Protein AF-A0A370R5U9-F1 (afdb_monomer_lite)

Secondary structure (DSSP, 8-state):
-------HHHHHHHHHHHHHHHHHHHHHHHHHHHHHHHHHHHHHHHS-GGG---PPP-

Foldseek 3Di:
DDDPPPDPVVVVVVVCVVCVVVVVVVVVVVVVVVVVVVCQVVCQVPDDPVPRDDDDDD

Organism: NCBI:txid1487935

Sequence (58 aa):
MKELHISYTNQVRTAIGRNIPWIGYGMAALTVLSI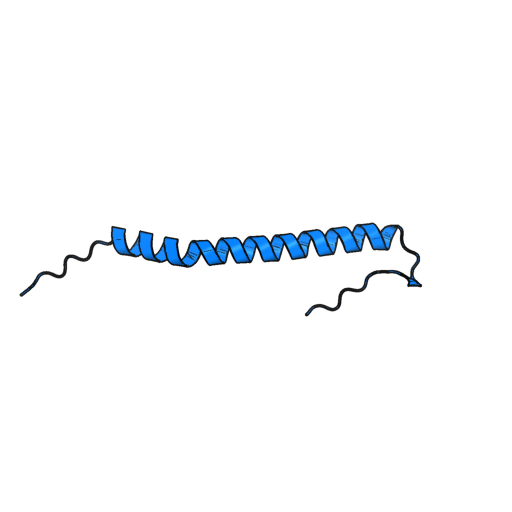SRDVKFTYNHIAKPEHRIAWTYF

Radius of gyration: 22.79 Å; chains: 1; bounding box: 50×18×60 Å

pLDDT: mean 77.81, std 15.04, range [37.5, 93.44]

InterPro domains:
  IPR058522 Protein of unknown function DUF8209 [PF26636] (2-53)

Structure (mmCIF, N/CA/C/O backbone):
data_AF-A0A370R5U9-F1
#
_entry.id   AF-A0A370R5U9-F1
#
loop_
_atom_site.group_PDB
_atom_site.id
_atom_site.type_symbol
_atom_site.label_atom_id
_atom_site.label_alt_id
_atom_site.label_comp_id
_atom_site.label_asym_id
_atom_site.label_entity_id
_atom_site.label_seq_id
_atom_site.pdbx_PDB_ins_code
_atom_site.Cartn_x
_atom_site.Cartn_y
_atom_site.Cartn_z
_atom_site.occupancy
_atom_site.B_iso_or_equiv
_atom_site.auth_seq_id
_atom_site.auth_comp_id
_atom_site.auth_asym_id
_atom_site.auth_atom_id
_atom_site.pdbx_PDB_model_num
ATOM 1 N N . MET A 1 1 ? 34.737 -9.728 -40.490 1.00 37.50 1 MET A N 1
ATOM 2 C CA . MET A 1 1 ? 34.244 -9.768 -39.097 1.00 37.50 1 MET A CA 1
AT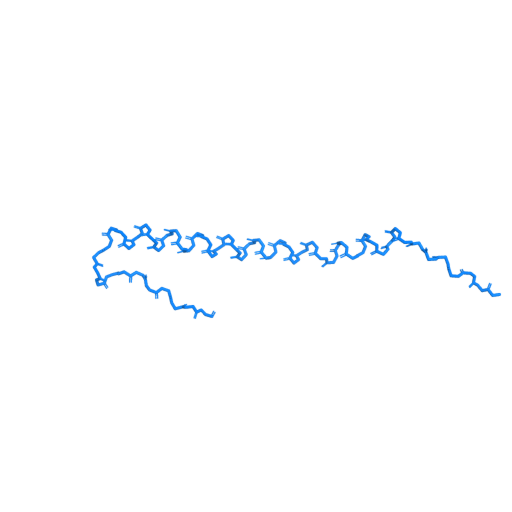OM 3 C C . MET A 1 1 ? 33.174 -8.693 -38.980 1.00 37.50 1 MET A C 1
ATOM 5 O O . MET A 1 1 ? 33.466 -7.563 -39.336 1.00 37.50 1 MET A O 1
ATOM 9 N N . LYS A 1 2 ? 31.922 -9.037 -38.647 1.00 44.19 2 LYS A N 1
ATOM 10 C CA . LYS A 1 2 ? 30.849 -8.037 -38.502 1.00 44.19 2 LYS A CA 1
ATOM 11 C C . LYS A 1 2 ? 31.037 -7.340 -37.158 1.00 44.19 2 LYS A C 1
ATOM 13 O O . LYS A 1 2 ? 30.927 -7.994 -36.126 1.00 44.19 2 LYS A O 1
ATOM 18 N N . GLU A 1 3 ? 31.353 -6.051 -37.189 1.00 57.00 3 GLU A N 1
ATOM 19 C CA . GLU A 1 3 ? 31.427 -5.221 -35.991 1.00 57.00 3 GLU A CA 1
ATOM 20 C C . GLU A 1 3 ? 30.058 -5.189 -35.308 1.00 57.00 3 GLU A C 1
ATOM 22 O O . GLU A 1 3 ? 29.050 -4.775 -35.886 1.00 57.00 3 GLU A O 1
ATOM 27 N N . LEU A 1 4 ? 30.012 -5.689 -34.074 1.00 60.41 4 LEU A N 1
ATOM 28 C CA . LEU A 1 4 ? 28.835 -5.617 -33.226 1.00 60.41 4 LEU A CA 1
ATOM 29 C C . LEU A 1 4 ? 28.722 -4.166 -32.739 1.00 60.41 4 LEU A C 1
ATOM 31 O O . LEU A 1 4 ? 29.406 -3.759 -31.802 1.00 60.41 4 LEU A O 1
ATOM 35 N N . HIS A 1 5 ? 27.891 -3.363 -33.399 1.00 59.00 5 HIS A N 1
ATOM 36 C CA . HIS A 1 5 ? 27.638 -1.980 -32.998 1.00 59.00 5 HIS A CA 1
ATOM 37 C C . HIS A 1 5 ? 26.782 -1.982 -31.716 1.00 59.00 5 HIS A C 1
ATOM 39 O O . HIS A 1 5 ? 25.550 -1.976 -31.760 1.00 59.00 5 HIS A O 1
ATOM 45 N N . ILE A 1 6 ? 27.430 -2.061 -30.550 1.00 60.28 6 ILE A N 1
ATOM 46 C CA . ILE A 1 6 ? 26.765 -2.020 -29.241 1.00 60.28 6 ILE A CA 1
ATOM 47 C C . ILE A 1 6 ? 26.346 -0.573 -28.964 1.00 60.28 6 ILE A C 1
ATOM 49 O O . ILE A 1 6 ? 27.109 0.244 -28.454 1.00 60.28 6 ILE A O 1
ATOM 53 N N . SER A 1 7 ? 25.107 -0.245 -29.325 1.00 58.72 7 SER A N 1
ATOM 54 C CA . SER A 1 7 ? 24.481 1.030 -28.979 1.00 58.72 7 SER A CA 1
ATOM 55 C C . SER A 1 7 ? 23.998 0.993 -27.523 1.00 58.72 7 SER A C 1
ATOM 57 O O . SER A 1 7 ? 22.928 0.460 -27.219 1.00 58.72 7 SER A O 1
ATOM 59 N N . TYR A 1 8 ? 24.788 1.559 -26.607 1.00 57.53 8 TYR A N 1
ATOM 60 C CA . TYR A 1 8 ? 24.470 1.655 -25.172 1.00 57.53 8 TYR A CA 1
ATOM 61 C C . TYR A 1 8 ? 23.130 2.366 -24.889 1.00 57.53 8 TYR A C 1
ATOM 63 O O . TYR A 1 8 ? 22.406 1.995 -23.963 1.00 57.53 8 TYR A O 1
ATOM 71 N N . THR A 1 9 ? 22.736 3.325 -25.733 1.00 58.62 9 THR A N 1
ATOM 72 C CA . THR A 1 9 ? 21.461 4.058 -25.619 1.00 58.62 9 THR A CA 1
ATOM 73 C C . THR A 1 9 ? 20.236 3.145 -25.738 1.00 58.62 9 THR A C 1
ATOM 75 O O . THR A 1 9 ? 19.243 3.346 -25.034 1.00 58.62 9 THR A O 1
ATOM 78 N N . ASN A 1 10 ? 20.301 2.098 -26.569 1.00 61.19 10 ASN A N 1
ATOM 79 C CA . ASN A 1 10 ? 19.196 1.147 -26.718 1.00 61.19 10 ASN A CA 1
ATOM 80 C C . ASN A 1 10 ? 19.021 0.262 -25.478 1.00 61.19 10 ASN A C 1
ATOM 82 O O . ASN A 1 10 ? 17.893 -0.094 -25.131 1.00 61.19 10 ASN A O 1
ATOM 86 N N . GLN A 1 11 ? 20.107 -0.064 -24.775 1.00 66.38 11 GLN A N 1
ATOM 87 C CA . GLN A 1 11 ? 20.047 -0.926 -23.593 1.00 66.38 11 GLN A CA 1
ATOM 88 C C . GLN A 1 11 ? 19.455 -0.203 -22.383 1.00 66.38 11 GLN A C 1
ATOM 90 O O . GLN A 1 11 ? 18.580 -0.754 -21.718 1.00 66.38 11 GLN A O 1
ATOM 95 N N . VAL A 1 12 ? 19.848 1.051 -22.139 1.00 68.44 12 VAL A N 1
ATOM 96 C CA . VAL A 1 12 ? 19.319 1.850 -21.020 1.00 68.44 12 VAL A CA 1
ATOM 97 C C . VAL A 1 12 ? 17.820 2.099 -21.184 1.00 68.44 12 VAL A C 1
ATOM 99 O O . VAL A 1 12 ? 17.049 1.883 -20.252 1.00 68.44 12 VAL A O 1
ATOM 102 N N . ARG A 1 13 ? 17.373 2.47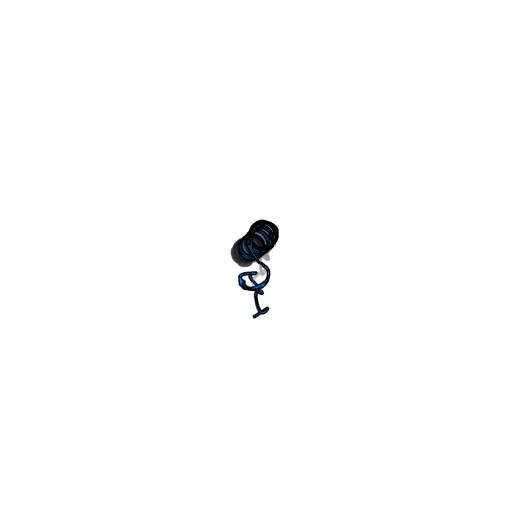5 -22.389 1.00 66.62 13 ARG A N 1
ATOM 103 C CA . ARG A 1 13 ? 15.949 2.714 -22.669 1.00 66.62 13 ARG A CA 1
ATOM 104 C C . ARG A 1 13 ? 15.109 1.442 -22.528 1.00 66.62 13 ARG A C 1
ATOM 106 O O . ARG A 1 13 ? 13.998 1.498 -22.007 1.00 66.62 13 ARG A O 1
ATOM 113 N N . THR A 1 14 ? 15.660 0.298 -22.931 1.00 74.19 14 THR A N 1
ATOM 114 C CA . THR A 1 14 ? 15.023 -1.017 -22.763 1.00 74.19 14 THR A CA 1
ATOM 115 C C . THR A 1 14 ? 14.953 -1.431 -21.292 1.00 74.19 14 THR A C 1
ATOM 117 O O . THR A 1 14 ? 13.913 -1.901 -20.835 1.00 74.19 14 THR A O 1
ATOM 120 N N . ALA A 1 15 ? 16.023 -1.214 -20.524 1.00 72.62 15 ALA A N 1
ATOM 121 C CA . ALA A 1 15 ? 16.060 -1.513 -19.094 1.00 72.62 15 ALA A CA 1
ATOM 122 C C . ALA A 1 15 ? 15.069 -0.643 -18.306 1.00 72.62 15 ALA A C 1
ATOM 124 O O . ALA A 1 15 ? 14.298 -1.152 -17.496 1.00 72.62 15 ALA A O 1
ATOM 125 N N . ILE A 1 16 ? 15.030 0.660 -18.591 1.00 69.69 16 ILE A N 1
ATOM 126 C CA . ILE A 1 16 ? 14.095 1.601 -17.967 1.00 69.69 16 ILE A CA 1
ATOM 127 C C . ILE A 1 16 ? 12.649 1.255 -18.346 1.00 69.69 16 ILE A C 1
ATOM 129 O O . ILE A 1 16 ? 11.810 1.104 -17.461 1.00 69.69 16 ILE A O 1
ATOM 133 N N . GLY A 1 17 ? 12.359 1.048 -19.636 1.00 70.69 17 GLY A N 1
ATOM 134 C CA . GLY A 1 17 ? 11.017 0.689 -20.108 1.00 70.69 17 GLY A CA 1
ATOM 135 C C . GLY A 1 17 ? 10.473 -0.603 -19.490 1.00 70.69 17 GLY A C 1
ATOM 136 O O . GLY A 1 17 ? 9.272 -0.714 -19.262 1.00 70.69 17 GLY A O 1
ATOM 137 N N . ARG A 1 18 ? 11.348 -1.557 -19.150 1.00 72.38 18 ARG A N 1
ATOM 138 C CA . ARG A 1 18 ? 10.972 -2.814 -18.490 1.00 72.38 18 ARG A CA 1
ATOM 139 C C . ARG A 1 18 ? 10.743 -2.671 -16.983 1.00 72.38 18 ARG A C 1
ATOM 141 O O . ARG A 1 18 ? 9.967 -3.444 -16.430 1.00 72.38 18 ARG A O 1
ATOM 148 N N . ASN A 1 19 ? 11.380 -1.692 -16.337 1.00 75.00 19 ASN A N 1
ATOM 149 C CA . ASN A 1 19 ? 11.326 -1.483 -14.887 1.00 75.00 19 ASN A CA 1
ATOM 150 C C . ASN A 1 19 ? 10.255 -0.472 -14.439 1.00 75.00 19 ASN A C 1
ATOM 152 O O . ASN A 1 19 ? 9.711 -0.616 -13.347 1.00 75.00 19 ASN A O 1
ATOM 156 N N . ILE A 1 20 ? 9.901 0.508 -15.279 1.00 74.75 20 ILE A N 1
ATOM 157 C CA . ILE A 1 20 ? 8.852 1.509 -14.993 1.00 74.75 20 ILE A CA 1
ATOM 158 C C . ILE A 1 20 ? 7.516 0.883 -14.546 1.00 74.75 20 ILE A C 1
ATOM 160 O O . ILE A 1 20 ? 6.957 1.368 -13.559 1.00 74.75 20 ILE A O 1
ATOM 164 N N . PRO A 1 21 ? 7.000 -0.189 -15.185 1.00 76.12 21 PRO A N 1
ATOM 165 C CA . PRO A 1 21 ? 5.751 -0.810 -14.748 1.00 76.12 21 PRO A CA 1
ATOM 166 C C . PRO A 1 21 ? 5.805 -1.288 -13.293 1.00 76.12 21 PRO A C 1
ATOM 168 O O . PRO A 1 21 ? 4.864 -1.072 -12.534 1.00 76.12 21 PRO A O 1
ATOM 171 N N . TRP A 1 22 ? 6.934 -1.860 -12.868 1.00 81.25 22 TRP A N 1
ATOM 172 C CA . TRP A 1 22 ? 7.123 -2.353 -11.502 1.00 81.25 22 TRP A CA 1
ATOM 173 C C . TRP A 1 22 ? 7.162 -1.229 -10.470 1.00 81.25 22 TRP A C 1
ATOM 175 O O . TRP A 1 22 ? 6.651 -1.404 -9.368 1.00 81.25 22 TRP A O 1
ATOM 185 N N . ILE A 1 23 ? 7.698 -0.061 -10.833 1.00 83.69 23 ILE A N 1
ATOM 186 C CA . ILE A 1 23 ? 7.652 1.132 -9.977 1.00 83.69 23 ILE A CA 1
ATOM 187 C C . ILE A 1 23 ? 6.200 1.577 -9.783 1.00 83.69 23 ILE A C 1
ATOM 189 O O . ILE A 1 23 ? 5.791 1.844 -8.657 1.00 83.69 23 ILE A O 1
ATOM 193 N N . GLY A 1 24 ? 5.402 1.600 -10.856 1.00 83.06 24 GLY A N 1
ATOM 194 C CA . GLY A 1 24 ? 3.977 1.932 -10.784 1.00 83.06 24 GLY A CA 1
ATOM 195 C C . GLY A 1 24 ? 3.196 0.981 -9.873 1.00 83.06 24 GLY A C 1
ATOM 196 O O . GLY A 1 24 ? 2.473 1.433 -8.986 1.00 83.06 24 GLY A O 1
ATOM 197 N N . TYR A 1 25 ? 3.397 -0.331 -10.029 1.00 86.31 25 TYR A N 1
ATOM 198 C CA . TYR A 1 25 ? 2.776 -1.336 -9.159 1.00 86.31 25 TYR A CA 1
ATOM 199 C C . TYR A 1 25 ? 3.250 -1.231 -7.706 1.00 86.31 25 TYR A C 1
ATOM 201 O O . TYR A 1 25 ? 2.431 -1.318 -6.792 1.00 86.31 25 TYR A O 1
ATOM 209 N N . GLY A 1 26 ? 4.546 -0.997 -7.482 1.00 90.56 26 GLY A N 1
ATOM 210 C CA . GLY A 1 26 ? 5.105 -0.795 -6.146 1.00 90.56 26 GLY A CA 1
ATOM 211 C C . GLY A 1 26 ? 4.496 0.422 -5.453 1.0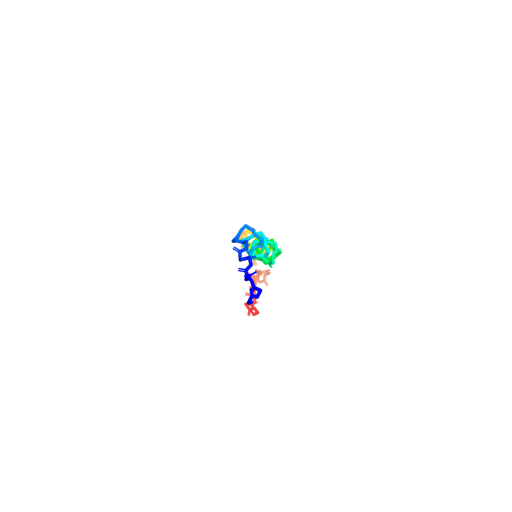0 90.56 26 GLY A C 1
ATOM 212 O O . GLY A 1 26 ? 4.035 0.319 -4.320 1.00 90.56 26 GLY A O 1
ATOM 213 N N . MET A 1 27 ? 4.413 1.554 -6.153 1.00 88.62 27 MET A N 1
ATOM 214 C CA . MET A 1 27 ? 3.777 2.766 -5.635 1.00 88.62 27 MET A CA 1
ATOM 215 C C . MET A 1 27 ? 2.294 2.544 -5.335 1.00 88.62 27 MET A C 1
ATOM 217 O O . MET A 1 27 ? 1.848 2.900 -4.251 1.00 88.62 27 MET A O 1
ATOM 221 N N . ALA A 1 28 ? 1.548 1.892 -6.231 1.00 91.12 28 ALA A N 1
ATOM 222 C CA . ALA A 1 28 ? 0.142 1.568 -5.996 1.00 91.12 28 ALA A CA 1
ATOM 223 C C . ALA A 1 28 ? -0.048 0.686 -4.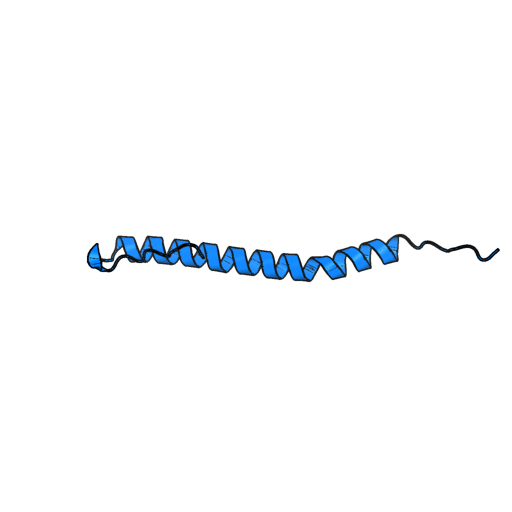750 1.00 91.12 28 ALA A C 1
ATOM 225 O O . ALA A 1 28 ? -0.904 0.977 -3.915 1.00 91.12 28 ALA A O 1
ATOM 226 N N . ALA A 1 29 ? 0.782 -0.346 -4.579 1.00 90.25 29 ALA A N 1
ATOM 227 C CA . ALA A 1 29 ? 0.748 -1.200 -3.395 1.00 90.25 29 ALA A CA 1
ATOM 228 C C . ALA A 1 29 ? 1.034 -0.403 -2.112 1.00 90.25 29 ALA A C 1
ATOM 230 O O . ALA A 1 29 ? 0.302 -0.527 -1.129 1.00 90.25 29 ALA A O 1
ATOM 231 N N . LEU A 1 30 ? 2.050 0.465 -2.127 1.00 92.44 30 LEU A N 1
ATOM 232 C CA . LEU A 1 30 ? 2.371 1.339 -0.996 1.00 92.44 30 LEU A CA 1
ATOM 233 C C . LEU A 1 30 ? 1.228 2.308 -0.674 1.00 92.44 30 LEU A C 1
ATOM 235 O O . LEU A 1 30 ? 0.921 2.505 0.501 1.00 92.44 30 LEU A O 1
ATOM 239 N N . THR A 1 31 ? 0.571 2.872 -1.688 1.00 93.44 31 THR A N 1
ATOM 240 C CA . THR A 1 31 ? -0.592 3.750 -1.515 1.00 93.44 31 THR A CA 1
ATOM 241 C C . THR A 1 31 ? -1.772 3.012 -0.886 1.00 93.44 31 THR A C 1
ATOM 243 O O . THR A 1 31 ? -2.386 3.521 0.047 1.00 93.44 31 THR A O 1
ATOM 246 N N . VAL A 1 32 ? -2.086 1.793 -1.332 1.00 91.75 32 VAL A N 1
ATOM 247 C CA . VAL A 1 32 ? -3.166 1.003 -0.716 1.00 91.75 32 VAL A CA 1
ATOM 248 C C . VAL A 1 32 ? -2.833 0.683 0.741 1.00 91.75 32 VAL A C 1
ATOM 250 O O . VAL A 1 32 ? -3.694 0.814 1.614 1.00 91.75 32 VAL A O 1
ATOM 253 N N . LEU A 1 33 ? -1.581 0.319 1.032 1.00 90.62 33 LEU A N 1
ATOM 254 C CA . LEU A 1 33 ? -1.132 0.050 2.397 1.00 90.62 33 LEU A CA 1
ATOM 255 C C . LEU A 1 33 ? -1.204 1.295 3.289 1.00 90.62 33 LEU A C 1
ATOM 257 O O . LEU A 1 33 ? -1.596 1.176 4.452 1.00 90.62 33 LEU A O 1
ATOM 261 N N . SER A 1 34 ? -0.846 2.477 2.779 1.00 93.25 34 SER A N 1
ATOM 262 C CA . SER A 1 34 ? -0.902 3.716 3.560 1.00 93.25 34 SER A CA 1
ATOM 263 C C . SER A 1 34 ? -2.341 4.112 3.882 1.00 93.25 34 SER A C 1
ATOM 265 O O . SER A 1 34 ? -2.652 4.324 5.054 1.00 93.25 34 SER A O 1
ATOM 267 N N . ILE A 1 35 ? -3.237 4.098 2.889 1.00 92.75 35 ILE A N 1
ATOM 268 C CA . ILE A 1 35 ? -4.667 4.385 3.079 1.00 92.75 35 ILE A CA 1
ATOM 269 C C . ILE A 1 35 ? -5.281 3.387 4.063 1.00 92.75 35 ILE A C 1
ATOM 271 O O . ILE A 1 35 ? -5.977 3.779 4.993 1.00 92.75 35 ILE A O 1
ATOM 275 N N . SER A 1 36 ? -4.981 2.095 3.919 1.00 89.75 36 SER A N 1
ATOM 276 C CA . SER A 1 36 ? -5.535 1.057 4.801 1.00 89.75 36 SER A CA 1
ATOM 277 C C . SER A 1 36 ? -5.128 1.250 6.264 1.00 89.75 36 SER A C 1
ATOM 279 O O . SER A 1 36 ? -5.921 0.991 7.175 1.00 89.75 36 SER A O 1
ATOM 281 N N . ARG A 1 37 ? -3.896 1.715 6.508 1.00 90.06 37 ARG A N 1
ATOM 282 C CA . ARG A 1 37 ? -3.401 2.041 7.853 1.00 90.06 37 ARG A CA 1
ATOM 283 C C . ARG A 1 37 ? -4.082 3.279 8.420 1.00 90.06 37 ARG A C 1
ATOM 285 O O . ARG A 1 37 ? -4.488 3.245 9.579 1.00 90.06 37 ARG A O 1
ATOM 292 N N . ASP A 1 38 ? -4.226 4.321 7.611 1.00 92.81 38 ASP A N 1
ATOM 293 C CA . ASP A 1 38 ? -4.857 5.577 8.017 1.00 92.81 38 ASP A CA 1
ATOM 294 C C . ASP A 1 38 ? -6.348 5.395 8.337 1.00 92.81 38 ASP A C 1
ATOM 296 O O . ASP A 1 38 ? -6.821 5.783 9.407 1.00 92.81 38 ASP A O 1
ATOM 300 N N . VAL A 1 39 ? -7.068 4.664 7.481 1.00 91.31 39 VAL A N 1
ATOM 301 C CA . VAL A 1 39 ? -8.467 4.278 7.710 1.00 91.31 39 VAL A CA 1
ATOM 302 C C . VAL A 1 39 ? -8.601 3.469 8.994 1.00 91.31 39 VAL A C 1
ATOM 304 O O . VAL A 1 39 ? -9.464 3.769 9.815 1.00 91.31 39 VAL A O 1
ATOM 307 N N . LYS A 1 40 ? -7.734 2.470 9.215 1.00 90.19 40 LYS A N 1
ATOM 308 C CA . LYS A 1 40 ? -7.745 1.685 10.458 1.00 90.19 40 LYS A CA 1
ATOM 309 C C . LYS A 1 40 ? -7.529 2.578 11.677 1.00 90.19 40 LYS A C 1
ATOM 311 O O . LYS A 1 40 ? -8.233 2.414 12.669 1.00 90.19 40 LYS A O 1
ATOM 316 N N . PHE A 1 41 ? -6.547 3.473 11.625 1.00 91.12 41 PHE A N 1
ATOM 317 C CA . PHE A 1 41 ? -6.233 4.367 12.735 1.00 91.12 41 PHE A CA 1
ATOM 318 C C . PHE A 1 41 ? -7.422 5.274 13.062 1.00 91.12 41 PHE A C 1
ATOM 320 O O . PHE A 1 41 ? -7.890 5.288 14.201 1.00 91.12 41 PHE A O 1
ATOM 327 N N . THR A 1 42 ? -7.967 5.936 12.043 1.00 93.19 42 THR A N 1
ATOM 328 C CA . THR A 1 42 ? -9.102 6.855 12.168 1.00 93.19 42 THR A CA 1
ATOM 329 C C . THR A 1 42 ? -10.356 6.137 12.659 1.00 93.19 42 THR A C 1
ATOM 331 O O . THR A 1 42 ? -11.001 6.579 13.608 1.00 93.19 42 THR A O 1
ATOM 334 N N . TYR A 1 43 ? -10.682 4.984 12.075 1.00 90.38 43 TYR A N 1
ATOM 335 C CA . TYR A 1 43 ? -11.849 4.205 12.473 1.00 90.38 43 TYR A CA 1
ATOM 336 C C . TYR A 1 43 ? -11.720 3.667 13.903 1.00 90.38 43 TYR A C 1
ATOM 338 O O . TYR A 1 43 ? -12.638 3.814 14.704 1.00 90.38 43 TYR A O 1
ATOM 346 N N . ASN A 1 44 ? -10.568 3.102 14.275 1.00 92.25 44 ASN A N 1
ATOM 347 C CA . ASN A 1 44 ? -10.364 2.547 15.618 1.00 92.25 44 ASN A CA 1
ATOM 348 C C . ASN A 1 44 ? -10.347 3.608 16.722 1.00 92.25 44 ASN A C 1
ATOM 350 O O . ASN A 1 44 ? -10.531 3.256 17.890 1.00 92.25 44 ASN A O 1
ATOM 354 N N . HIS A 1 45 ? -10.120 4.874 16.368 1.00 92.50 45 HIS A N 1
ATOM 355 C CA . HIS A 1 45 ? -10.207 5.991 17.299 1.00 92.50 45 HIS A CA 1
ATOM 356 C C . HIS A 1 45 ? -11.653 6.275 17.726 1.00 92.50 45 HIS A C 1
ATOM 358 O O . HIS A 1 45 ? -11.900 6.552 18.896 1.00 92.50 45 HIS A O 1
ATOM 364 N N . ILE A 1 46 ? -12.609 6.153 16.800 1.00 91.75 46 ILE A N 1
ATOM 365 C CA . ILE A 1 46 ? -14.036 6.403 17.060 1.00 91.75 46 ILE A CA 1
ATOM 366 C C . ILE A 1 46 ? -14.814 5.128 17.412 1.00 91.75 46 ILE A C 1
ATOM 368 O O . ILE A 1 46 ? -15.862 5.190 18.053 1.00 91.75 46 ILE A O 1
ATOM 372 N N . ALA A 1 47 ? -14.321 3.966 16.985 1.00 90.44 47 ALA A N 1
ATOM 373 C CA . ALA A 1 47 ? -15.004 2.697 17.164 1.00 90.44 47 ALA A CA 1
ATOM 374 C C . ALA A 1 47 ? -14.871 2.172 18.598 1.00 90.44 47 ALA A C 1
ATOM 376 O O . ALA A 1 47 ? -13.797 2.194 19.214 1.00 90.44 47 ALA A O 1
ATOM 377 N N . LYS A 1 48 ? -15.974 1.606 19.102 1.00 89.38 48 LYS A N 1
ATOM 378 C CA . LYS A 1 48 ? -15.967 0.819 20.339 1.00 89.38 48 LYS A CA 1
ATOM 379 C C . LYS A 1 48 ? -14.962 -0.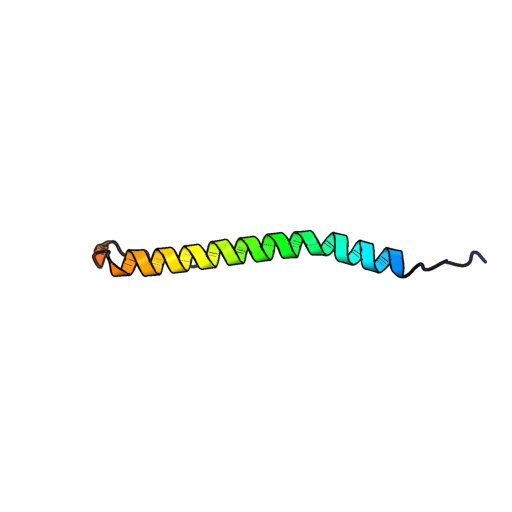337 20.218 1.00 89.38 48 LYS A C 1
ATOM 381 O O . LYS A 1 48 ? -14.787 -0.859 19.115 1.00 89.38 48 LYS A O 1
ATOM 386 N N . PRO A 1 49 ? -14.326 -0.774 21.323 1.00 86.88 49 PRO A N 1
ATOM 387 C CA . PRO A 1 49 ? -13.285 -1.805 21.291 1.00 86.88 49 PRO A CA 1
ATOM 388 C C . PRO A 1 49 ? -13.676 -3.083 20.535 1.00 86.88 49 PRO A C 1
ATOM 390 O O . PRO A 1 49 ? -12.847 -3.639 19.823 1.00 86.88 49 PRO A O 1
ATOM 393 N N . GLU A 1 50 ? -14.942 -3.488 20.640 1.00 87.56 50 GLU A N 1
ATOM 394 C CA . GLU A 1 50 ? -15.534 -4.671 19.999 1.00 87.56 50 GLU A CA 1
ATOM 395 C C . GLU A 1 50 ? -15.646 -4.592 18.466 1.00 87.56 50 GLU A C 1
ATOM 397 O O . GLU A 1 50 ? -15.743 -5.620 17.804 1.00 87.56 50 GLU A O 1
ATOM 402 N N . HIS A 1 51 ? -15.598 -3.390 17.887 1.00 87.69 51 HIS A N 1
ATOM 403 C CA . HIS A 1 51 ? -15.714 -3.175 16.442 1.00 87.69 51 HIS A CA 1
ATOM 404 C C . HIS A 1 51 ? -14.390 -2.793 15.779 1.00 87.69 51 HIS A C 1
ATOM 406 O O . HIS A 1 51 ? -14.358 -2.562 14.575 1.00 87.69 51 HIS A O 1
ATOM 412 N N . ARG A 1 52 ? -13.290 -2.703 16.533 1.00 88.00 52 ARG A N 1
ATOM 413 C CA . ARG A 1 52 ? -12.005 -2.245 15.995 1.00 88.00 52 ARG A CA 1
ATOM 414 C C . ARG A 1 52 ? -11.499 -3.165 14.886 1.00 88.00 52 ARG A C 1
ATOM 416 O O . ARG A 1 52 ? -11.438 -4.382 15.031 1.00 88.00 52 ARG A O 1
ATOM 423 N N . ILE A 1 53 ? -11.043 -2.557 13.800 1.00 83.81 53 ILE A N 1
ATOM 424 C CA . ILE A 1 53 ? -10.428 -3.245 12.671 1.00 83.81 53 ILE A CA 1
ATOM 425 C C . ILE A 1 53 ? -9.045 -3.748 13.099 1.00 83.81 53 ILE A C 1
ATOM 427 O O . ILE A 1 53 ? -8.142 -2.960 13.406 1.00 83.81 53 ILE A O 1
ATOM 431 N N . ALA A 1 54 ? -8.855 -5.065 13.064 1.00 79.88 54 ALA A N 1
ATOM 432 C CA . ALA A 1 54 ? -7.572 -5.735 13.228 1.00 79.88 54 ALA A CA 1
ATOM 433 C C . ALA A 1 54 ? -7.196 -6.430 11.911 1.00 79.88 54 ALA A C 1
ATOM 435 O O . ALA A 1 54 ? -7.410 -7.626 11.756 1.00 79.88 54 ALA A O 1
ATOM 436 N N . TRP A 1 55 ? -6.665 -5.675 10.940 1.00 66.69 55 TRP A N 1
ATOM 437 C CA . TRP A 1 55 ? -6.117 -6.277 9.718 1.00 66.69 55 TRP A CA 1
ATOM 438 C C . TRP A 1 55 ? -5.081 -7.347 10.086 1.00 66.69 55 TRP A C 1
ATOM 440 O O . TRP A 1 55 ? -4.072 -7.029 10.722 1.00 66.69 55 TRP A O 1
ATOM 450 N N . THR A 1 56 ? -5.329 -8.594 9.693 1.00 60.16 56 THR A N 1
ATOM 451 C CA . THR A 1 56 ? -4.306 -9.636 9.651 1.00 60.16 56 THR A CA 1
ATOM 452 C C . THR A 1 56 ? -3.402 -9.323 8.466 1.00 60.16 56 THR A C 1
ATOM 454 O O . THR A 1 56 ? -3.894 -9.123 7.357 1.00 60.16 56 THR A O 1
ATOM 457 N N . TYR A 1 57 ? -2.095 -9.205 8.699 1.00 51.50 57 TYR A N 1
ATOM 458 C CA . TYR A 1 57 ? -1.136 -9.090 7.603 1.00 51.50 57 TYR A CA 1
ATOM 459 C C . TYR A 1 57 ? -1.238 -10.365 6.754 1.00 51.50 57 TYR A C 1
ATOM 461 O O . TYR A 1 57 ? -1.185 -11.461 7.313 1.00 51.50 57 TYR A O 1
ATOM 469 N N . PHE A 1 58 ? -1.466 -10.198 5.451 1.00 45.09 58 PHE A N 1
ATOM 470 C CA . PHE A 1 58 ? -1.407 -11.278 4.467 1.00 45.09 58 PHE A CA 1
ATOM 471 C C . PHE A 1 58 ? 0.040 -11.511 4.036 1.00 45.09 58 PHE A C 1
ATOM 473 O O . PHE A 1 58 ? 0.777 -10.501 3.928 1.00 45.09 58 PHE A O 1
#